Protein AF-A0A524DBS5-F1 (afdb_monomer)

pLDDT: mean 96.56, std 3.69, range [78.69, 98.69]

Sequence (54 aa):
MVEIKWTSNALDELDDIALYISKDSPNYAHILINQINEMVGHLKDFPKFGRKVP

Radius of gyration: 13.06 Å; Cα contacts (8 Å, |Δi|>4): 27; chains: 1; bounding box: 31×21×32 Å

Nearest PDB structures (foldseek):
  5cze-assembly1_J  TM=9.769E-01  e=2.660E-01  Escherichia coli O157:H7 str. SS52
  5ceg-assembly1_B  TM=9.473E-01  e=6.526E-01  Mesorhizobium opportunistum WSM2075

Secondary structure (DSSP, 8-state):
-------HHHHHHHHHHHHHHHTT-HHHHHHHHHHHHHHHHGGGT-TT-S----

Structure (mmCIF, N/CA/C/O backbone):
data_AF-A0A524DBS5-F1
#
_entry.id   AF-A0A524DBS5-F1
#
loop_
_atom_site.group_PDB
_atom_site.id
_atom_site.type_symbol
_atom_site.label_atom_id
_atom_site.label_alt_id
_atom_site.label_comp_id
_atom_site.label_asym_id
_atom_site.label_entity_id
_atom_site.label_seq_id
_atom_site.pdbx_PDB_ins_code
_atom_site.Cartn_x
_atom_site.Cartn_y
_atom_site.Cartn_z
_atom_site.occupancy
_atom_site.B_iso_or_equiv
_atom_site.auth_seq_id
_atom_site.auth_comp_id
_atom_site.auth_asym_id
_atom_site.auth_atom_id
_atom_site.pdbx_PDB_model_num
ATOM 1 N N . MET A 1 1 ? -20.586 1.666 8.052 1.00 82.94 1 MET A N 1
ATOM 2 C CA . MET A 1 1 ? -19.598 2.356 7.209 1.00 82.94 1 MET A CA 1
ATOM 3 C C . MET A 1 1 ? -18.522 2.953 8.099 1.00 82.94 1 MET A C 1
ATOM 5 O O . MET A 1 1 ? -18.872 3.547 9.114 1.00 82.94 1 MET A O 1
ATOM 9 N N . VAL A 1 2 ? -17.250 2.762 7.763 1.00 94.75 2 VAL A N 1
ATOM 10 C CA . VAL A 1 2 ? -16.107 3.362 8.469 1.00 94.75 2 VAL A CA 1
ATOM 11 C C . VAL A 1 2 ? -15.268 4.212 7.519 1.00 94.75 2 VAL A C 1
ATOM 13 O O . VAL A 1 2 ? -15.332 4.052 6.300 1.00 94.75 2 VAL A O 1
ATOM 16 N N . GLU A 1 3 ? -14.482 5.119 8.086 1.00 96.38 3 GLU A N 1
ATOM 17 C CA . GLU A 1 3 ? -13.475 5.877 7.349 1.00 96.38 3 GLU A CA 1
ATOM 18 C C . GLU A 1 3 ? -12.189 5.051 7.221 1.00 96.38 3 GLU A C 1
ATOM 20 O O . GLU A 1 3 ? -11.729 4.454 8.195 1.00 96.38 3 GLU A O 1
ATOM 25 N N . ILE A 1 4 ? -11.601 5.036 6.024 1.00 96.31 4 ILE A N 1
ATOM 26 C CA . ILE A 1 4 ? -10.300 4.408 5.773 1.00 96.31 4 ILE A CA 1
ATOM 27 C C . ILE A 1 4 ? -9.222 5.473 5.911 1.00 96.31 4 ILE A C 1
ATOM 29 O O . ILE A 1 4 ? -9.301 6.519 5.268 1.00 96.31 4 ILE A O 1
ATOM 33 N N . LYS A 1 5 ? -8.205 5.178 6.720 1.00 96.94 5 LYS A N 1
ATOM 34 C CA . LYS A 1 5 ? -7.027 6.027 6.900 1.00 96.94 5 LYS A CA 1
ATOM 35 C C . LYS A 1 5 ? -5.780 5.221 6.593 1.00 96.94 5 LYS A C 1
ATOM 37 O O . LYS A 1 5 ? -5.609 4.129 7.128 1.00 96.94 5 LYS A O 1
ATOM 42 N N . TRP A 1 6 ? -4.923 5.791 5.761 1.00 97.56 6 TRP A N 1
ATOM 43 C CA . TRP A 1 6 ? -3.585 5.280 5.505 1.00 97.56 6 TRP A CA 1
ATOM 44 C C . TRP A 1 6 ? -2.598 5.981 6.432 1.00 97.56 6 TRP A C 1
ATOM 46 O O . TRP A 1 6 ? -2.707 7.186 6.670 1.00 97.56 6 TRP A O 1
ATOM 56 N N . THR A 1 7 ? -1.649 5.230 6.979 1.00 98.31 7 THR A N 1
ATOM 57 C CA . THR A 1 7 ? -0.480 5.829 7.628 1.00 98.31 7 THR A CA 1
ATOM 58 C C . THR A 1 7 ? 0.466 6.351 6.551 1.00 98.31 7 THR A C 1
ATOM 60 O O . THR A 1 7 ? 0.451 5.851 5.428 1.00 98.31 7 THR A O 1
ATOM 63 N N . SER A 1 8 ? 1.312 7.326 6.887 1.00 98.19 8 SER A N 1
ATOM 64 C CA . SER A 1 8 ? 2.357 7.788 5.964 1.00 98.19 8 SER A CA 1
ATOM 65 C C . SER A 1 8 ? 3.257 6.631 5.525 1.00 98.19 8 SER A C 1
ATOM 67 O O . SER A 1 8 ? 3.441 6.439 4.335 1.00 98.19 8 SER A O 1
ATOM 69 N N . ASN A 1 9 ? 3.674 5.778 6.469 1.00 98.44 9 ASN A N 1
ATOM 70 C CA . ASN A 1 9 ? 4.485 4.594 6.172 1.00 98.44 9 ASN A CA 1
ATOM 71 C C . ASN A 1 9 ? 3.829 3.664 5.143 1.00 98.44 9 ASN A C 1
ATOM 73 O O . ASN A 1 9 ? 4.504 3.171 4.255 1.00 98.44 9 ASN A O 1
ATOM 77 N N . ALA A 1 10 ? 2.518 3.427 5.241 1.00 98.00 10 ALA A N 1
ATOM 78 C CA . ALA A 1 10 ? 1.834 2.560 4.286 1.00 98.00 10 ALA A CA 1
ATOM 79 C C . ALA A 1 10 ? 1.729 3.196 2.888 1.00 98.00 10 ALA A C 1
ATOM 81 O O . ALA A 1 10 ? 1.709 2.474 1.898 1.00 98.00 10 ALA A O 1
ATOM 82 N N . LEU A 1 11 ? 1.657 4.529 2.797 1.00 98.25 11 LEU A N 1
ATOM 83 C CA . LEU A 1 11 ? 1.714 5.232 1.512 1.00 98.25 11 LEU A CA 1
ATOM 84 C C . LEU A 1 11 ? 3.118 5.134 0.903 1.00 98.25 11 LEU A C 1
ATOM 86 O O . LEU A 1 11 ? 3.233 4.756 -0.258 1.00 98.25 11 LEU A O 1
ATOM 90 N N . ASP A 1 12 ? 4.158 5.374 1.705 1.00 98.56 12 ASP A N 1
ATOM 91 C CA . ASP A 1 12 ? 5.556 5.248 1.276 1.00 98.56 12 ASP A CA 1
ATOM 92 C C . ASP A 1 12 ? 5.858 3.813 0.790 1.00 98.56 12 ASP A C 1
ATOM 94 O O . ASP A 1 12 ? 6.459 3.615 -0.262 1.00 98.56 12 ASP A O 1
ATOM 98 N N . GLU A 1 13 ? 5.361 2.792 1.499 1.00 98.44 13 GLU A N 1
ATOM 99 C CA . GLU A 1 13 ? 5.497 1.383 1.105 1.00 98.44 13 GLU A CA 1
ATOM 100 C C . GLU A 1 13 ? 4.774 1.057 -0.213 1.00 98.44 13 GLU A C 1
ATOM 102 O O . GLU A 1 13 ? 5.296 0.296 -1.032 1.00 98.44 13 GLU A O 1
ATOM 107 N N . LEU A 1 14 ? 3.577 1.613 -0.444 1.00 98.25 14 LEU A N 1
ATOM 108 C CA . LEU A 1 14 ? 2.868 1.438 -1.715 1.00 98.25 14 LEU A CA 1
ATOM 109 C C . LEU A 1 14 ? 3.640 2.066 -2.878 1.00 98.25 14 LEU A C 1
ATOM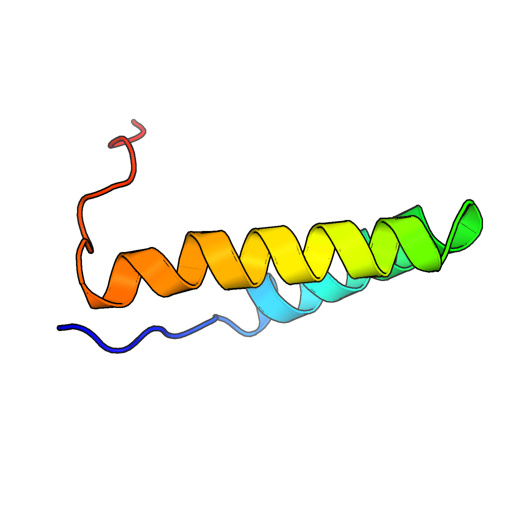 111 O O . LEU A 1 14 ? 3.733 1.447 -3.944 1.00 98.25 14 LEU A O 1
ATOM 115 N N . ASP A 1 15 ? 4.211 3.250 -2.665 1.00 98.38 15 ASP A N 1
ATOM 116 C CA . ASP A 1 15 ? 5.038 3.935 -3.654 1.00 98.38 15 ASP A CA 1
ATOM 117 C C . ASP A 1 15 ? 6.311 3.136 -3.956 1.00 98.38 15 ASP A C 1
ATOM 119 O O . ASP A 1 15 ? 6.622 2.905 -5.125 1.00 98.38 15 ASP A O 1
ATOM 123 N N . ASP A 1 16 ? 7.001 2.620 -2.936 1.00 98.62 16 ASP A N 1
ATOM 124 C CA . ASP A 1 16 ? 8.195 1.784 -3.100 1.00 98.62 16 ASP A CA 1
ATOM 125 C C . ASP A 1 16 ? 7.902 0.500 -3.894 1.00 98.62 16 ASP A C 1
ATOM 127 O O . ASP A 1 16 ? 8.662 0.129 -4.799 1.00 98.62 16 ASP A O 1
ATOM 131 N N . ILE A 1 17 ? 6.780 -0.169 -3.608 1.00 98.44 17 ILE A N 1
ATOM 132 C CA . ILE A 1 17 ? 6.339 -1.364 -4.343 1.00 98.44 17 ILE A CA 1
ATOM 133 C C . ILE A 1 17 ? 6.030 -1.015 -5.803 1.00 98.44 17 ILE A C 1
ATOM 135 O O . ILE A 1 17 ? 6.488 -1.712 -6.717 1.00 98.44 17 ILE A O 1
ATOM 139 N N . ALA A 1 18 ? 5.276 0.061 -6.046 1.00 98.56 18 ALA A N 1
ATOM 140 C CA . ALA A 1 18 ? 4.940 0.505 -7.396 1.00 98.56 18 ALA A CA 1
ATOM 141 C C . ALA A 1 18 ? 6.198 0.879 -8.190 1.00 98.56 18 ALA A C 1
ATOM 143 O O . ALA A 1 18 ? 6.363 0.442 -9.332 1.00 98.56 18 ALA A O 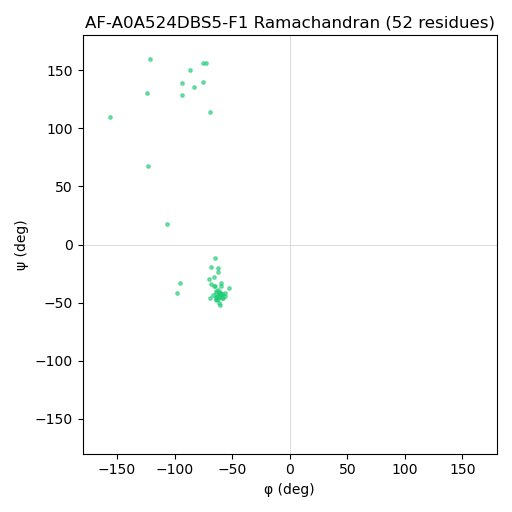1
ATOM 144 N N . LEU A 1 19 ? 7.117 1.626 -7.573 1.00 98.69 19 LEU A N 1
ATOM 145 C CA . LEU A 1 19 ? 8.400 2.005 -8.153 1.00 98.69 19 LEU A CA 1
ATOM 146 C C . LEU A 1 19 ? 9.240 0.777 -8.488 1.00 98.69 19 LEU A C 1
ATOM 148 O O . LEU A 1 19 ? 9.812 0.721 -9.576 1.00 98.69 19 LEU A O 1
ATOM 152 N N . TYR A 1 20 ? 9.288 -0.225 -7.610 1.00 98.69 20 TYR A N 1
ATOM 153 C CA . TYR A 1 20 ? 10.012 -1.464 -7.873 1.00 98.69 20 TYR A CA 1
AT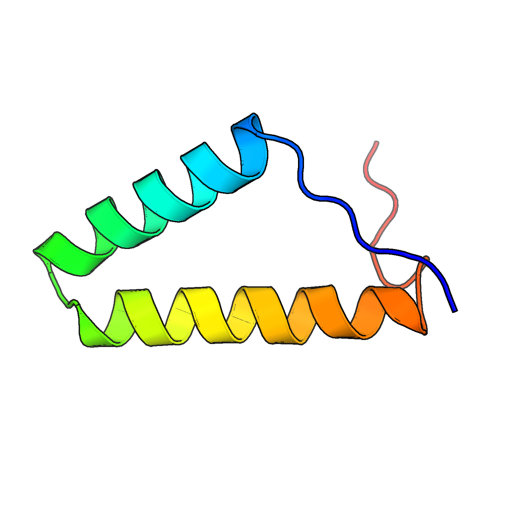OM 154 C C . TYR A 1 20 ? 9.463 -2.196 -9.101 1.00 98.69 20 TYR A C 1
ATOM 156 O O . TYR A 1 20 ? 10.226 -2.476 -10.023 1.00 98.69 20 TYR A O 1
ATOM 164 N N . ILE A 1 21 ? 8.150 -2.439 -9.156 1.00 98.56 21 ILE A N 1
ATOM 165 C CA . ILE A 1 21 ? 7.508 -3.161 -10.269 1.00 98.56 21 ILE A CA 1
ATOM 166 C C . ILE A 1 21 ? 7.603 -2.366 -11.576 1.00 98.56 21 ILE A C 1
ATOM 168 O O . ILE A 1 21 ? 7.790 -2.945 -12.646 1.00 98.56 21 ILE A O 1
ATOM 172 N N . SER A 1 22 ? 7.520 -1.035 -11.507 1.00 98.62 22 SER A N 1
ATOM 173 C CA . SER A 1 22 ? 7.573 -0.173 -12.691 1.00 98.62 22 SER A CA 1
ATOM 174 C C . SER A 1 22 ? 8.892 -0.258 -13.464 1.00 98.62 22 SER A C 1
ATOM 176 O O . SER A 1 22 ? 8.902 0.059 -14.653 1.00 98.62 22 SER A O 1
ATOM 178 N N . LYS A 1 23 ? 9.976 -0.731 -12.826 1.00 98.56 23 LYS A N 1
ATOM 179 C CA . LYS A 1 23 ? 11.268 -0.993 -13.483 1.00 98.56 23 LYS A CA 1
ATOM 180 C C . LYS A 1 23 ? 11.138 -2.030 -14.598 1.00 98.56 23 LYS A C 1
ATOM 182 O O . LYS A 1 23 ? 11.793 -1.885 -15.625 1.00 98.56 23 LYS A O 1
ATOM 187 N N . ASP A 1 24 ? 10.267 -3.019 -14.401 1.00 98.56 24 ASP A N 1
ATOM 188 C CA . ASP A 1 24 ? 9.995 -4.074 -15.378 1.00 98.56 24 ASP A CA 1
ATOM 189 C C . ASP A 1 24 ? 8.739 -3.763 -16.199 1.00 98.56 24 ASP A C 1
ATOM 191 O O . ASP A 1 24 ? 8.701 -3.970 -17.413 1.00 98.56 24 ASP A O 1
ATOM 195 N N . SER A 1 25 ? 7.685 -3.257 -15.549 1.00 98.44 25 SER A N 1
ATOM 196 C CA . SER A 1 25 ? 6.446 -2.889 -16.228 1.00 98.44 25 SER A CA 1
ATOM 197 C C . SER A 1 25 ? 5.632 -1.837 -15.468 1.00 98.44 25 SER A C 1
ATOM 199 O O . SER A 1 25 ? 4.964 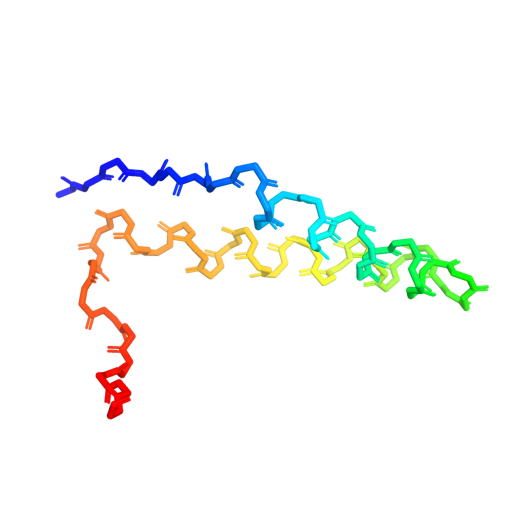-2.151 -14.475 1.00 98.44 25 SER A O 1
ATOM 201 N N . PRO A 1 26 ? 5.563 -0.598 -15.987 1.00 98.38 26 PRO A N 1
ATOM 202 C CA . 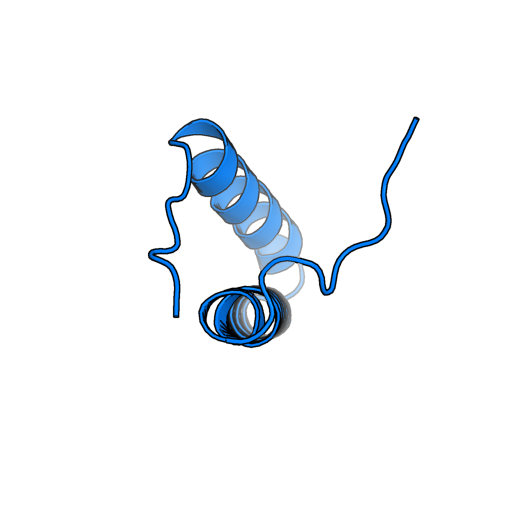PRO A 1 26 ? 4.698 0.444 -15.433 1.00 98.38 26 PRO A CA 1
ATOM 203 C C . PRO A 1 26 ? 3.212 0.060 -15.432 1.00 98.38 26 PRO A C 1
ATOM 205 O O . PRO A 1 26 ? 2.472 0.430 -14.523 1.00 98.38 26 PRO A O 1
ATOM 208 N N . ASN A 1 27 ? 2.769 -0.718 -16.427 1.00 98.50 27 ASN A N 1
ATOM 209 C CA . ASN A 1 27 ? 1.378 -1.158 -16.516 1.00 98.50 27 ASN A CA 1
ATOM 210 C C . ASN A 1 27 ? 1.014 -2.120 -15.374 1.00 98.50 27 ASN A C 1
ATOM 212 O O . ASN A 1 27 ? -0.031 -1.965 -14.748 1.00 98.50 27 ASN A O 1
ATOM 216 N N . TYR A 1 28 ? 1.887 -3.082 -15.056 1.00 98.44 28 TYR A N 1
ATOM 217 C CA . TYR A 1 28 ? 1.639 -3.991 -13.933 1.00 98.44 28 TYR A CA 1
ATOM 218 C C . TYR A 1 28 ? 1.704 -3.282 -12.578 1.00 98.44 28 TYR A C 1
ATOM 220 O O . TYR A 1 28 ? 0.906 -3.611 -11.701 1.00 98.44 28 TYR A O 1
ATOM 228 N N . ALA A 1 29 ? 2.569 -2.275 -12.417 1.00 98.69 29 ALA A N 1
ATOM 229 C CA . ALA A 1 29 ? 2.568 -1.434 -11.220 1.00 98.69 29 ALA A CA 1
ATOM 230 C C . ALA A 1 29 ? 1.209 -0.733 -11.034 1.00 98.69 29 ALA A C 1
ATOM 232 O O . ALA A 1 29 ? 0.625 -0.783 -9.952 1.00 98.69 29 ALA A O 1
ATOM 233 N N . HIS A 1 30 ? 0.654 -0.157 -12.106 1.00 98.44 30 HIS A N 1
ATOM 234 C CA . HIS A 1 30 ? -0.661 0.483 -12.068 1.00 98.44 30 HIS A CA 1
ATOM 235 C C . HIS A 1 30 ? -1.793 -0.500 -11.733 1.00 98.44 30 HIS A C 1
ATOM 237 O O . HIS A 1 30 ? -2.636 -0.207 -10.884 1.00 98.44 30 HIS A O 1
ATOM 243 N N . ILE A 1 31 ? -1.795 -1.683 -12.359 1.00 98.62 31 ILE A N 1
ATOM 244 C CA . ILE A 1 31 ? -2.790 -2.732 -12.090 1.00 98.62 31 ILE A CA 1
ATOM 245 C C . ILE A 1 31 ? -2.772 -3.131 -10.609 1.00 98.62 31 ILE A C 1
ATOM 247 O O . ILE A 1 31 ? -3.835 -3.205 -9.994 1.00 98.62 31 ILE A O 1
ATOM 251 N N . LEU A 1 32 ? -1.589 -3.341 -10.023 1.00 98.44 32 LEU A N 1
ATOM 252 C CA . LEU A 1 32 ? -1.470 -3.731 -8.617 1.00 98.44 32 LEU A CA 1
ATOM 253 C C . LEU A 1 32 ? -2.037 -2.660 -7.674 1.00 98.44 32 LEU A C 1
ATOM 255 O O . LEU A 1 32 ? -2.810 -2.984 -6.774 1.00 98.44 32 LEU A O 1
ATOM 259 N N . ILE A 1 33 ? -1.687 -1.388 -7.882 1.00 98.38 33 ILE A N 1
ATOM 260 C CA . ILE A 1 33 ? -2.178 -0.293 -7.032 1.00 98.38 33 ILE A CA 1
ATOM 261 C C . ILE A 1 33 ? -3.701 -0.159 -7.120 1.00 98.38 33 ILE A C 1
ATOM 263 O O . ILE A 1 33 ? -4.362 0.035 -6.098 1.00 98.38 33 ILE A O 1
ATOM 267 N N . ASN A 1 34 ? -4.283 -0.334 -8.308 1.00 98.44 34 ASN A N 1
ATOM 268 C CA . ASN A 1 34 ? -5.737 -0.338 -8.457 1.00 98.44 34 ASN A CA 1
ATOM 269 C C . ASN A 1 34 ? -6.382 -1.500 -7.690 1.00 98.44 34 ASN A C 1
ATOM 271 O O . ASN A 1 34 ? -7.334 -1.274 -6.949 1.00 98.44 34 ASN A O 1
ATOM 275 N N . GLN A 1 35 ? -5.832 -2.714 -7.787 1.00 98.50 35 GLN A N 1
ATOM 276 C CA . GLN A 1 35 ? -6.340 -3.881 -7.056 1.00 98.50 35 GLN A CA 1
ATOM 277 C C . GLN A 1 35 ? -6.282 -3.694 -5.535 1.00 98.50 35 GLN A C 1
ATOM 279 O O . GLN A 1 35 ? -7.221 -4.063 -4.826 1.00 98.50 35 GLN A O 1
ATOM 284 N N . ILE A 1 36 ? -5.203 -3.099 -5.019 1.00 98.12 36 ILE A N 1
ATOM 285 C CA . ILE A 1 36 ? -5.077 -2.783 -3.591 1.00 98.12 36 ILE A CA 1
ATOM 286 C C . ILE A 1 36 ? -6.143 -1.763 -3.179 1.00 98.12 36 ILE A C 1
ATOM 288 O O . ILE A 1 36 ? -6.835 -1.976 -2.183 1.00 98.12 36 ILE A O 1
ATOM 292 N N . ASN A 1 37 ? -6.317 -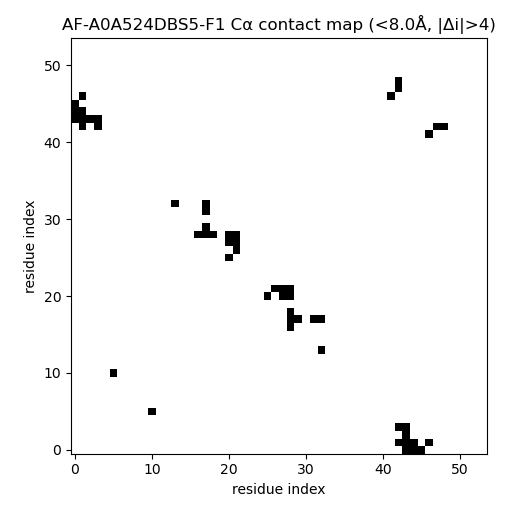0.689 -3.951 1.00 97.25 37 ASN A N 1
ATOM 293 C CA . ASN A 1 37 ? -7.325 0.335 -3.674 1.00 97.25 37 ASN A CA 1
ATOM 294 C C . ASN A 1 37 ? -8.754 -0.225 -3.698 1.00 97.25 37 ASN A C 1
ATOM 296 O O . ASN A 1 37 ? -9.550 0.103 -2.816 1.00 97.25 37 ASN A O 1
ATOM 300 N N . GLU A 1 38 ? -9.076 -1.092 -4.661 1.00 97.62 38 GLU A N 1
ATOM 301 C CA . GLU A 1 38 ? -10.369 -1.781 -4.740 1.00 97.62 38 GLU A CA 1
ATOM 302 C C . GLU A 1 38 ? -10.605 -2.668 -3.512 1.00 97.62 38 GLU A C 1
ATOM 304 O O . GLU A 1 38 ? -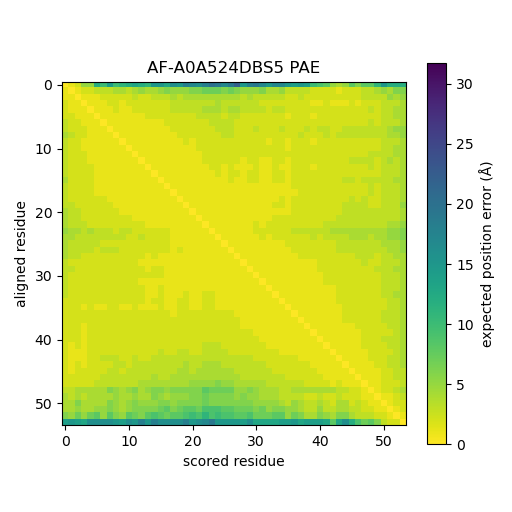11.626 -2.529 -2.834 1.00 97.62 38 GLU A O 1
ATOM 309 N N . MET A 1 39 ? -9.632 -3.519 -3.167 1.00 96.62 39 MET A N 1
ATOM 310 C CA . MET A 1 39 ? -9.730 -4.416 -2.014 1.00 96.62 39 MET A CA 1
ATOM 311 C C . MET A 1 39 ? -9.897 -3.639 -0.703 1.00 96.62 39 MET A C 1
ATOM 313 O O . MET A 1 39 ? -10.743 -3.975 0.127 1.00 96.62 39 MET A O 1
ATOM 317 N N . VAL A 1 40 ? -9.121 -2.570 -0.519 1.00 96.44 40 VAL A N 1
ATOM 318 C CA . VAL A 1 40 ? -9.220 -1.697 0.655 1.00 96.44 40 VAL A CA 1
ATOM 319 C C . VAL A 1 40 ? -10.568 -0.979 0.685 1.00 96.44 40 VAL A C 1
ATOM 321 O O . VAL A 1 40 ? -11.157 -0.855 1.756 1.00 96.44 40 VAL A O 1
ATOM 324 N N . GLY A 1 41 ? -11.120 -0.590 -0.468 1.00 96.38 41 GLY A N 1
ATOM 325 C CA . GLY A 1 41 ? -12.441 0.029 -0.584 1.00 96.38 41 GLY A CA 1
ATOM 326 C C . GLY A 1 41 ? -13.559 -0.776 0.085 1.00 96.38 41 GLY A C 1
ATOM 327 O O . GLY A 1 41 ? -14.412 -0.190 0.757 1.00 96.38 41 GLY A O 1
ATOM 328 N N . HIS A 1 42 ? -13.511 -2.110 0.006 1.00 95.94 42 HIS A N 1
ATOM 329 C CA . HIS A 1 42 ? -14.482 -2.990 0.665 1.00 95.94 42 HIS A CA 1
ATOM 330 C C . HIS A 1 42 ? -14.485 -2.875 2.200 1.00 95.94 42 HIS A C 1
ATOM 332 O O . HIS A 1 42 ? -15.508 -3.149 2.833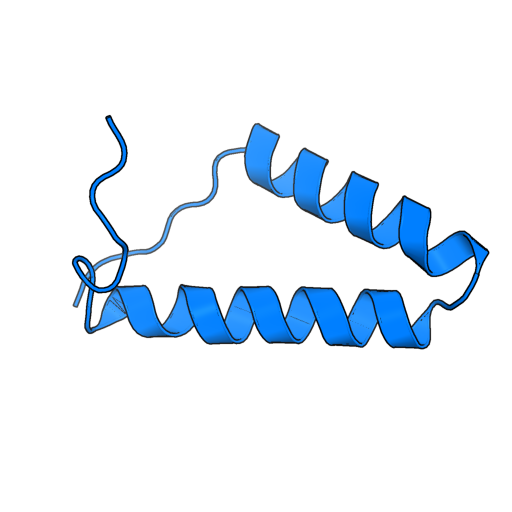 1.00 95.94 42 HIS A O 1
ATOM 338 N N . LEU A 1 43 ? -13.391 -2.419 2.824 1.00 96.19 43 LEU A N 1
ATOM 339 C CA . LEU A 1 43 ? -13.306 -2.260 4.281 1.00 96.19 43 LEU A CA 1
ATOM 340 C C . LEU A 1 43 ? -14.213 -1.148 4.822 1.00 96.19 43 LEU A C 1
ATOM 342 O O . LEU A 1 43 ? -14.538 -1.176 6.009 1.00 96.19 43 LEU A O 1
ATOM 346 N N . LYS A 1 44 ? -14.666 -0.203 3.981 1.00 96.62 44 LYS A N 1
ATOM 347 C CA . LYS A 1 44 ? -15.655 0.811 4.394 1.00 96.62 44 LYS A CA 1
ATOM 348 C C . LYS A 1 44 ? -16.941 0.154 4.879 1.00 96.62 44 LYS A C 1
ATOM 350 O O . LYS A 1 44 ? -17.483 0.562 5.909 1.00 96.62 44 LYS A O 1
ATOM 355 N N . ASP A 1 45 ? -17.396 -0.867 4.165 1.00 97.38 45 ASP A N 1
ATOM 356 C CA . ASP A 1 45 ? -18.654 -1.560 4.440 1.00 97.38 45 ASP A CA 1
ATOM 357 C C . ASP A 1 45 ? -18.440 -2.812 5.295 1.00 97.38 45 ASP A C 1
ATOM 359 O O . ASP A 1 45 ? -19.251 -3.107 6.176 1.00 97.38 45 ASP A O 1
ATOM 363 N N . PHE A 1 46 ? -17.302 -3.490 5.117 1.00 96.38 46 PHE A N 1
ATOM 364 C CA . PHE A 1 46 ? -16.956 -4.737 5.798 1.00 96.38 46 PHE A CA 1
ATOM 365 C C . PHE A 1 46 ? -15.627 -4.616 6.569 1.00 96.38 46 PHE A C 1
ATOM 367 O O . PHE A 1 46 ? -14.651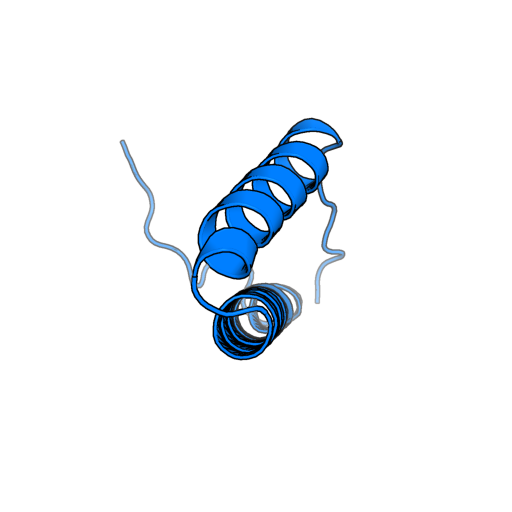 -5.292 6.246 1.00 96.38 46 PHE A O 1
ATOM 374 N N . PRO A 1 47 ? -15.554 -3.816 7.651 1.00 94.94 47 PRO A N 1
ATOM 375 C CA . PRO A 1 47 ? -14.295 -3.532 8.357 1.00 94.94 47 PRO A CA 1
ATOM 376 C C . PRO A 1 47 ? -13.643 -4.752 9.029 1.00 94.94 47 PRO A C 1
ATOM 378 O O . PRO A 1 47 ? -12.500 -4.685 9.467 1.00 94.94 47 PRO A O 1
ATOM 381 N N . LYS A 1 48 ? -14.364 -5.875 9.132 1.00 94.75 48 LYS A N 1
ATOM 382 C CA . LYS A 1 48 ? -13.881 -7.148 9.695 1.00 94.75 48 LYS A CA 1
ATOM 383 C C . LYS A 1 48 ? -13.628 -8.216 8.621 1.00 94.75 48 LYS A C 1
ATOM 385 O O . LYS A 1 48 ? -13.588 -9.395 8.948 1.00 94.75 48 LYS A O 1
ATOM 390 N N . PHE A 1 49 ? -13.503 -7.815 7.353 1.00 92.56 49 PHE A N 1
ATOM 391 C CA . PHE A 1 49 ? -13.270 -8.717 6.219 1.00 92.56 49 PHE A CA 1
ATOM 392 C C . PHE A 1 49 ? -11.906 -9.425 6.284 1.00 92.56 49 PHE A C 1
ATOM 394 O O . PHE A 1 49 ? -11.755 -10.542 5.798 1.00 92.56 49 PHE A O 1
ATOM 401 N N . GLY A 1 50 ? -10.914 -8.793 6.918 1.00 90.94 50 GLY A N 1
ATOM 402 C CA . GLY A 1 50 ? -9.591 -9.377 7.111 1.00 90.94 50 GLY A CA 1
ATOM 403 C C . GLY A 1 50 ? -9.556 -10.502 8.152 1.00 90.94 50 GLY A C 1
ATOM 404 O O . GLY A 1 50 ? -10.362 -10.562 9.082 1.00 90.94 50 GLY A O 1
ATOM 405 N N . ARG A 1 51 ? -8.552 -11.377 8.037 1.00 94.38 51 ARG A N 1
ATOM 406 C CA . ARG A 1 51 ? -8.240 -12.377 9.067 1.00 94.38 51 ARG A CA 1
ATOM 407 C C . ARG A 1 51 ? -7.554 -11.704 10.256 1.00 94.38 51 ARG A C 1
ATOM 409 O O . ARG A 1 51 ? -6.651 -10.894 10.073 1.00 94.38 51 ARG A O 1
ATOM 416 N N . LYS A 1 52 ? -7.898 -12.117 11.478 1.00 92.38 52 LYS A N 1
ATOM 417 C CA . LYS A 1 52 ? -7.099 -11.784 12.663 1.00 92.38 52 LYS A CA 1
ATOM 418 C C . LYS A 1 52 ? -5.764 -12.536 12.599 1.00 92.38 52 LYS A C 1
ATOM 420 O O . LYS A 1 52 ? -5.754 -13.768 12.633 1.00 92.38 52 LYS A O 1
ATOM 425 N N . VAL A 1 53 ? -4.664 -11.807 12.459 1.00 90.19 53 VAL A N 1
ATOM 426 C CA . VAL A 1 53 ? -3.306 -12.361 12.562 1.00 90.19 53 VAL A CA 1
ATOM 427 C C . VAL A 1 53 ? -2.850 -12.367 14.035 1.00 90.19 53 VAL A C 1
ATOM 429 O O . VAL A 1 53 ? -3.388 -11.562 14.803 1.00 90.19 53 VAL A O 1
ATOM 432 N N . PRO A 1 54 ? -1.982 -13.313 14.454 1.00 78.69 54 PRO A N 1
ATOM 433 C CA . PRO A 1 54 ? -1.468 -13.400 15.826 1.00 78.69 54 PRO A CA 1
ATOM 434 C C . PRO A 1 54 ? -0.650 -12.178 16.237 1.00 78.69 54 PRO A C 1
ATOM 436 O O . PRO A 1 54 ? 0.033 -11.616 15.352 1.00 78.69 54 PRO A O 1
#

Mean predicted aligned error: 2.62 Å

Solvent-accessible surface area (backbone atoms only — not comparable to full-atom values): 3284 Å² total; per-residue (Å²): 118,54,88,87,79,80,54,71,67,59,50,54,50,51,49,54,53,33,56,58,41,34,76,83,34,56,66,59,22,52,53,51,55,51,53,52,53,54,61,56,56,51,35,30,76,39,75,75,74,66,81,90,75,134

Foldseek 3Di:
DDDDDDDPVNVVVLVVQLVVVVVVPNVVSVVVVVVVVVVSVCCRVVVPPDDDDD